Protein AF-A0A9D8FGC2-F1 (afdb_monomer_lite)

pLDDT: mean 88.73, std 6.52, range [46.75, 95.31]

Structure (mmCIF, N/CA/C/O backbone):
data_AF-A0A9D8FGC2-F1
#
_entry.id   AF-A0A9D8FGC2-F1
#
loop_
_atom_site.group_PDB
_atom_site.id
_atom_site.type_symbol
_atom_site.label_atom_id
_atom_site.label_alt_id
_atom_site.label_comp_id
_atom_site.label_asym_id
_atom_site.label_entity_id
_atom_site.label_seq_id
_atom_site.pdbx_PDB_ins_code
_atom_site.Cartn_x
_atom_site.Cartn_y
_atom_site.Cartn_z
_atom_site.occupancy
_atom_site.B_iso_or_equiv
_atom_site.auth_seq_id
_atom_site.auth_comp_id
_atom_site.auth_asym_id
_atom_site.auth_atom_id
_atom_site.pdbx_PDB_model_num
ATOM 1 N N . MET A 1 1 ? -8.578 -8.814 4.439 1.00 55.28 1 MET A N 1
ATOM 2 C CA . MET A 1 1 ? -8.848 -8.168 3.141 1.00 55.28 1 MET A CA 1
ATOM 3 C C . MET A 1 1 ? -7.497 -7.744 2.658 1.00 55.28 1 MET A C 1
ATOM 5 O O . MET A 1 1 ? -6.887 -6.953 3.361 1.00 55.28 1 MET A O 1
ATOM 9 N N . ASP A 1 2 ? -7.047 -8.323 1.555 1.00 81.88 2 ASP A N 1
ATOM 10 C CA . ASP A 1 2 ? -5.669 -8.159 1.115 1.00 81.88 2 ASP A CA 1
ATOM 11 C C . ASP A 1 2 ? -5.587 -6.883 0.277 1.00 81.88 2 ASP A C 1
ATOM 13 O O . ASP A 1 2 ? -6.298 -6.724 -0.720 1.00 81.88 2 ASP A O 1
ATOM 17 N N . ASN A 1 3 ? -4.788 -5.931 0.743 1.00 89.44 3 ASN A N 1
ATOM 18 C CA . ASN A 1 3 ? -4.567 -4.660 0.074 1.00 89.44 3 ASN A CA 1
ATOM 19 C C . ASN A 1 3 ? -3.486 -4.843 -0.990 1.00 89.44 3 ASN A C 1
ATOM 21 O O . ASN A 1 3 ? -2.298 -4.719 -0.701 1.00 89.44 3 ASN A O 1
ATOM 25 N N . THR A 1 4 ? -3.898 -5.139 -2.223 1.00 93.12 4 THR A N 1
ATOM 26 C CA . THR A 1 4 ? -2.972 -5.384 -3.337 1.00 93.12 4 THR A CA 1
ATOM 27 C C . THR A 1 4 ? -3.087 -4.324 -4.423 1.00 93.12 4 THR A C 1
ATOM 29 O O . THR A 1 4 ? -4.192 -3.885 -4.738 1.00 93.12 4 THR A O 1
ATOM 32 N N . VAL A 1 5 ? -1.972 -3.958 -5.053 1.00 94.06 5 VAL A N 1
ATOM 33 C CA . VAL A 1 5 ? -1.944 -3.057 -6.217 1.00 94.06 5 VAL A CA 1
ATOM 34 C C . VAL A 1 5 ? -0.901 -3.510 -7.232 1.00 94.06 5 VAL A C 1
ATOM 36 O O . VAL A 1 5 ? 0.177 -3.965 -6.857 1.00 94.06 5 VAL A O 1
ATOM 39 N N . THR A 1 6 ? -1.201 -3.380 -8.521 1.00 95.31 6 THR A N 1
ATOM 40 C CA . THR A 1 6 ? -0.235 -3.633 -9.592 1.00 95.31 6 THR A CA 1
ATOM 41 C C . THR A 1 6 ? 0.506 -2.343 -9.915 1.00 95.31 6 THR A C 1
ATOM 43 O O . THR A 1 6 ? -0.115 -1.345 -10.272 1.00 95.31 6 THR A O 1
ATOM 46 N N . VAL A 1 7 ? 1.830 -2.369 -9.804 1.00 94.38 7 VAL A N 1
ATOM 47 C CA . VAL A 1 7 ? 2.732 -1.271 -10.166 1.00 94.38 7 VAL A CA 1
ATOM 48 C C . VAL A 1 7 ? 3.408 -1.619 -11.485 1.00 94.38 7 VAL A C 1
ATOM 50 O O . VAL A 1 7 ? 3.961 -2.710 -11.626 1.00 94.38 7 VAL A O 1
ATOM 53 N N . SER A 1 8 ? 3.387 -0.705 -12.446 1.00 95.25 8 SER A N 1
ATOM 54 C CA . SER A 1 8 ? 4.027 -0.884 -13.751 1.00 95.25 8 SER A CA 1
ATOM 55 C C . SER A 1 8 ? 4.687 0.395 -14.243 1.00 95.25 8 SER A C 1
ATOM 57 O O . SER A 1 8 ? 4.317 1.483 -13.820 1.00 95.25 8 SER A O 1
ATOM 59 N N . ALA A 1 9 ? 5.634 0.268 -15.165 1.00 94.31 9 ALA A N 1
ATOM 60 C CA . ALA A 1 9 ? 6.206 1.394 -15.899 1.00 94.31 9 ALA A CA 1
ATOM 61 C C . ALA A 1 9 ? 6.246 1.058 -17.390 1.00 94.31 9 ALA A C 1
ATOM 63 O O . ALA A 1 9 ? 6.268 -0.118 -17.756 1.00 94.31 9 ALA A O 1
ATOM 64 N N . GLU A 1 10 ? 6.283 2.070 -18.249 1.00 93.62 10 GLU A N 1
ATOM 65 C CA . GLU A 1 10 ? 6.441 1.901 -19.692 1.00 93.62 10 GLU A CA 1
ATOM 66 C C . GLU A 1 10 ? 7.584 2.783 -20.186 1.00 93.62 10 GLU A C 1
ATOM 68 O O . GLU A 1 10 ? 7.554 3.990 -19.987 1.00 93.62 10 GLU A O 1
ATOM 73 N N . PHE A 1 11 ? 8.582 2.191 -20.846 1.00 92.69 11 PHE A N 1
ATOM 74 C CA . PHE A 1 11 ? 9.714 2.947 -21.386 1.00 92.69 11 PHE A CA 1
ATOM 75 C C . PHE A 1 11 ? 10.397 2.239 -22.552 1.00 92.69 11 PHE A C 1
ATOM 77 O O . PHE A 1 11 ? 10.137 1.069 -22.842 1.00 92.69 11 PHE A O 1
ATOM 84 N N . PHE A 1 12 ? 11.290 2.949 -23.242 1.00 90.81 12 PHE A N 1
ATOM 85 C CA . PHE A 1 12 ? 12.062 2.404 -24.357 1.00 90.81 12 PHE A CA 1
ATOM 86 C C . PHE A 1 12 ? 13.537 2.273 -23.991 1.00 90.81 12 PHE A C 1
ATOM 88 O O . PHE A 1 12 ? 14.201 3.251 -23.657 1.00 90.81 12 PHE A O 1
ATOM 95 N N . PHE A 1 13 ? 14.083 1.070 -24.147 1.00 89.56 13 PHE A N 1
ATOM 96 C CA . PHE A 1 13 ? 15.498 0.784 -23.945 1.00 89.56 13 PHE A CA 1
ATOM 97 C C . PHE A 1 13 ? 16.086 0.165 -25.208 1.00 89.56 13 PHE A C 1
ATOM 99 O O . PHE A 1 13 ? 15.625 -0.872 -25.680 1.00 89.56 13 PHE A O 1
ATOM 106 N N . LYS A 1 14 ? 17.105 0.810 -25.791 1.00 90.19 14 LYS A N 1
ATOM 107 C CA . LYS A 1 14 ? 17.778 0.341 -27.022 1.00 90.19 14 LYS A CA 1
ATOM 108 C C . LYS A 1 14 ? 16.810 0.046 -28.186 1.00 90.19 14 LYS A C 1
ATOM 110 O O . LYS A 1 14 ? 17.017 -0.892 -28.950 1.00 90.19 14 LYS A O 1
ATOM 115 N N . GLY A 1 15 ? 15.750 0.846 -28.321 1.00 89.75 15 GLY A N 1
ATOM 116 C CA . GLY A 1 15 ? 14.734 0.678 -29.367 1.00 89.75 15 GLY A CA 1
ATOM 117 C C . GLY A 1 15 ? 13.697 -0.419 -29.091 1.00 89.75 15 GLY A C 1
ATOM 118 O O . GLY A 1 15 ? 12.858 -0.677 -29.949 1.00 89.75 15 GLY A O 1
ATOM 119 N N . VAL A 1 16 ? 13.722 -1.041 -27.909 1.00 90.81 16 VAL A N 1
ATOM 120 C CA . VAL A 1 16 ? 12.729 -2.023 -27.460 1.00 90.81 16 VAL A CA 1
ATOM 121 C C . VAL A 1 16 ? 11.828 -1.383 -26.408 1.00 90.81 16 VAL A C 1
ATOM 123 O O . VAL A 1 16 ? 12.321 -0.786 -25.453 1.00 90.81 16 VAL A O 1
ATOM 126 N N . LYS A 1 17 ? 10.509 -1.510 -26.581 1.00 92.56 17 LYS A N 1
ATOM 127 C CA . LYS A 1 17 ? 9.521 -1.108 -25.573 1.00 92.56 17 LYS A CA 1
ATOM 128 C C . LYS A 1 17 ? 9.505 -2.132 -24.438 1.00 92.56 17 LYS A C 1
ATOM 130 O O . LYS A 1 17 ? 9.277 -3.315 -24.685 1.00 92.56 17 LYS A O 1
ATOM 135 N N . LEU A 1 18 ? 9.713 -1.669 -23.213 1.00 92.12 18 LEU A N 1
ATOM 136 C CA . LEU A 1 18 ? 9.666 -2.457 -21.989 1.00 92.12 18 LEU A CA 1
ATOM 137 C C . LEU A 1 18 ? 8.475 -2.022 -21.137 1.00 92.12 18 LEU A C 1
ATOM 139 O O . LEU A 1 18 ? 8.136 -0.842 -21.074 1.00 92.12 18 LEU A O 1
ATOM 143 N N . THR A 1 19 ? 7.830 -3.004 -20.507 1.00 93.06 19 THR A N 1
ATOM 144 C CA . THR A 1 19 ? 6.648 -2.806 -19.652 1.00 93.06 19 THR A CA 1
ATOM 145 C C . THR A 1 19 ? 6.762 -3.642 -18.373 1.00 93.06 19 THR A C 1
ATOM 147 O O . THR A 1 19 ? 6.012 -4.604 -18.193 1.00 93.06 19 THR A O 1
ATOM 150 N N . PRO A 1 20 ? 7.754 -3.371 -17.500 1.00 93.75 20 PRO A N 1
ATOM 151 C CA . PRO A 1 20 ? 7.868 -4.103 -16.246 1.00 93.75 20 PRO A CA 1
ATOM 152 C C . PRO A 1 20 ? 6.618 -3.915 -15.389 1.00 93.75 20 PRO A C 1
ATOM 154 O O . PRO A 1 20 ? 6.051 -2.824 -15.315 1.00 93.75 20 PRO A O 1
ATOM 157 N N . SER A 1 21 ? 6.221 -4.983 -14.701 1.00 94.88 21 SER A N 1
ATOM 158 C CA . SER A 1 21 ? 5.080 -4.966 -13.784 1.00 94.88 21 SER A CA 1
ATOM 159 C C . SER A 1 21 ? 5.359 -5.789 -12.528 1.00 94.88 21 SER A C 1
ATOM 161 O O . SER A 1 21 ? 6.189 -6.702 -12.546 1.00 94.88 21 SER A O 1
ATOM 163 N N . LEU A 1 22 ? 4.692 -5.449 -11.429 1.00 94.56 22 LEU A N 1
ATOM 164 C CA . LEU A 1 22 ? 4.755 -6.154 -10.154 1.00 94.56 22 LEU A CA 1
ATOM 165 C C . LEU A 1 22 ? 3.419 -6.013 -9.424 1.00 94.56 22 LEU A C 1
ATOM 167 O O . LEU A 1 22 ? 2.885 -4.914 -9.320 1.00 94.56 22 LEU A O 1
ATOM 171 N N . VAL A 1 23 ? 2.920 -7.106 -8.850 1.00 94.25 23 VAL A N 1
ATOM 172 C CA . VAL A 1 23 ? 1.822 -7.059 -7.877 1.00 94.25 23 VAL A CA 1
ATOM 173 C C . VAL A 1 23 ? 2.416 -6.858 -6.486 1.00 94.25 23 VAL A C 1
ATOM 175 O O . VAL A 1 23 ? 3.198 -7.682 -6.011 1.00 94.25 23 VAL A O 1
ATOM 178 N N . LEU A 1 24 ? 2.056 -5.753 -5.845 1.00 91.12 24 LEU A N 1
ATOM 179 C CA . LEU A 1 24 ? 2.475 -5.389 -4.501 1.00 91.12 24 LEU A CA 1
ATOM 180 C C . LEU A 1 24 ? 1.378 -5.761 -3.500 1.00 91.12 24 LEU A C 1
ATOM 182 O O . LEU A 1 24 ? 0.253 -5.282 -3.614 1.00 91.12 24 LEU A O 1
ATOM 186 N N . ASP A 1 25 ? 1.728 -6.570 -2.502 1.00 90.69 25 ASP A N 1
ATOM 187 C CA . ASP A 1 25 ? 0.912 -6.784 -1.303 1.00 90.69 25 ASP A CA 1
ATOM 188 C C . ASP A 1 25 ? 1.303 -5.749 -0.244 1.00 90.69 25 ASP A C 1
ATOM 190 O O . ASP A 1 25 ? 2.351 -5.854 0.396 1.00 90.69 25 ASP A O 1
ATOM 194 N N . CYS A 1 26 ? 0.476 -4.722 -0.080 1.00 87.56 26 CYS A N 1
ATOM 195 C CA . CYS A 1 26 ? 0.754 -3.613 0.819 1.00 87.56 26 CYS A CA 1
ATOM 196 C C . CYS A 1 26 ? 0.644 -4.001 2.296 1.00 87.56 26 CYS A C 1
ATOM 198 O O . CYS A 1 26 ? 1.370 -3.436 3.116 1.00 87.56 26 CYS A O 1
ATOM 200 N N . ASP A 1 27 ? -0.209 -4.965 2.651 1.00 86.12 27 ASP A N 1
ATOM 201 C CA . ASP A 1 27 ? -0.401 -5.365 4.048 1.00 86.12 27 ASP A CA 1
ATOM 202 C C . ASP A 1 27 ? 0.885 -5.942 4.640 1.00 86.12 27 ASP A C 1
ATOM 204 O O . ASP A 1 27 ? 1.247 -5.638 5.784 1.00 86.12 27 ASP A O 1
ATOM 208 N N . LEU A 1 28 ? 1.621 -6.715 3.839 1.00 85.50 28 LEU A N 1
ATOM 209 C CA . LEU A 1 28 ? 2.882 -7.327 4.247 1.00 85.50 28 LEU A CA 1
ATOM 210 C C . LEU A 1 28 ? 3.948 -6.284 4.615 1.00 85.50 28 LEU A C 1
ATOM 212 O O . LEU A 1 28 ? 4.675 -6.461 5.599 1.00 85.50 28 LEU A O 1
ATOM 216 N N . TYR A 1 29 ? 4.042 -5.192 3.854 1.00 83.94 29 TYR A N 1
ATOM 217 C CA . TYR A 1 29 ? 5.040 -4.144 4.093 1.00 83.94 29 TYR A CA 1
ATOM 218 C C . TYR A 1 29 ? 4.621 -3.178 5.203 1.00 83.94 29 TYR A C 1
ATOM 220 O O . TYR A 1 29 ? 5.434 -2.849 6.073 1.00 83.94 29 TYR A O 1
ATOM 228 N N . LEU A 1 30 ? 3.345 -2.787 5.239 1.00 84.81 30 LEU A N 1
ATOM 229 C CA . LEU A 1 30 ? 2.833 -1.870 6.258 1.00 84.81 30 LEU A CA 1
ATOM 230 C C . LEU A 1 30 ? 2.864 -2.478 7.661 1.00 84.81 30 LEU A C 1
ATOM 232 O O . LEU A 1 30 ? 3.155 -1.772 8.624 1.00 84.81 30 LEU A O 1
ATOM 236 N N . THR A 1 31 ? 2.682 -3.794 7.780 1.00 81.62 31 THR A N 1
ATOM 237 C CA . THR A 1 31 ? 2.811 -4.500 9.064 1.00 81.62 31 THR A CA 1
ATOM 238 C C . THR A 1 31 ? 4.228 -4.415 9.645 1.00 81.62 31 THR A C 1
ATOM 240 O O . THR A 1 31 ? 4.393 -4.441 10.863 1.00 81.62 31 THR A O 1
ATOM 243 N N . ARG A 1 32 ? 5.265 -4.304 8.802 1.00 78.19 32 ARG A N 1
ATOM 244 C CA . ARG A 1 32 ? 6.668 -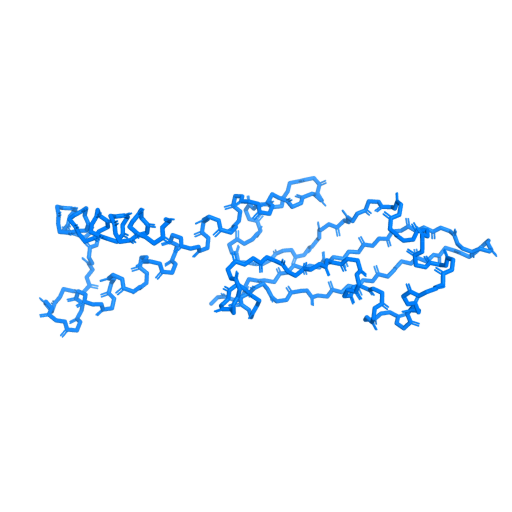4.286 9.250 1.00 78.19 32 ARG A CA 1
ATOM 245 C C . ARG A 1 32 ? 7.184 -2.886 9.548 1.00 78.19 32 ARG A C 1
ATOM 247 O O . ARG A 1 32 ? 7.795 -2.680 10.591 1.00 78.19 32 ARG A O 1
ATOM 254 N N . GLU A 1 33 ? 6.969 -1.948 8.631 1.00 74.31 33 GLU A N 1
ATOM 255 C CA . GLU A 1 33 ? 7.624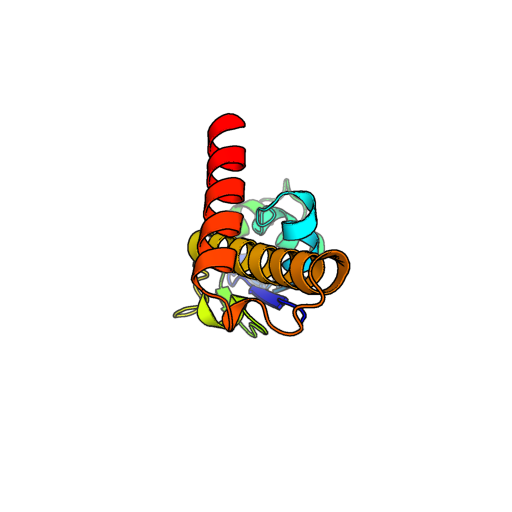 -0.631 8.678 1.00 74.31 33 GLU A CA 1
ATOM 256 C C . GLU A 1 33 ? 6.640 0.547 8.658 1.00 74.31 33 GLU A C 1
ATOM 258 O O . GLU A 1 33 ? 7.073 1.699 8.655 1.00 74.31 33 GLU A O 1
ATOM 263 N N . ALA A 1 34 ? 5.324 0.281 8.668 1.00 77.19 34 ALA A N 1
ATOM 264 C CA . ALA A 1 34 ? 4.260 1.288 8.553 1.00 77.19 34 ALA A CA 1
ATOM 265 C C . ALA A 1 34 ? 4.459 2.259 7.370 1.00 77.19 34 ALA A C 1
ATOM 267 O O . ALA A 1 34 ? 4.012 3.405 7.407 1.00 77.19 34 ALA A O 1
ATOM 268 N N . LYS A 1 35 ? 5.169 1.805 6.333 1.00 83.56 35 LYS A N 1
ATOM 269 C CA . LYS A 1 35 ? 5.503 2.544 5.116 1.00 83.56 35 LYS A CA 1
ATOM 270 C C . LYS A 1 35 ? 5.518 1.594 3.929 1.00 83.56 35 LYS A C 1
ATOM 272 O O . LYS A 1 35 ? 5.780 0.399 4.087 1.00 83.56 35 LYS A O 1
ATOM 277 N N . LEU A 1 36 ? 5.253 2.140 2.748 1.00 85.38 36 LEU A N 1
ATOM 278 C CA . LEU A 1 36 ? 5.435 1.404 1.507 1.00 85.38 36 LEU A CA 1
ATOM 279 C C . LEU A 1 36 ? 6.932 1.244 1.201 1.00 85.38 36 LEU A C 1
ATOM 281 O O . LEU A 1 36 ? 7.734 2.127 1.523 1.00 85.38 36 LEU A O 1
ATOM 285 N N . PRO A 1 37 ? 7.329 0.105 0.614 1.00 87.38 37 PRO A N 1
ATOM 286 C CA . PRO A 1 37 ? 8.712 -0.133 0.241 1.00 87.38 37 PRO A CA 1
ATOM 287 C C . PRO A 1 37 ? 9.105 0.733 -0.966 1.00 87.38 37 PRO A C 1
ATOM 289 O O . PRO A 1 37 ? 8.239 1.159 -1.731 1.00 87.38 37 PRO A O 1
ATOM 292 N N . PRO A 1 38 ? 10.410 0.948 -1.208 1.00 90.00 38 PRO A N 1
ATOM 293 C CA . PRO A 1 38 ? 10.852 1.635 -2.414 1.00 90.00 38 PRO A CA 1
ATOM 294 C C . PRO A 1 38 ? 10.446 0.828 -3.659 1.00 90.00 38 PRO A C 1
ATOM 296 O O . PRO A 1 38 ? 10.917 -0.294 -3.869 1.00 90.00 38 PRO A O 1
ATOM 299 N N . LEU A 1 39 ? 9.567 1.405 -4.485 1.00 91.69 39 LEU A N 1
ATOM 300 C CA . LEU A 1 39 ? 8.904 0.699 -5.586 1.00 91.69 39 LEU A CA 1
ATOM 301 C C . LEU A 1 39 ? 9.833 0.413 -6.772 1.00 91.69 39 LEU A C 1
ATOM 303 O O . LEU A 1 39 ? 9.812 -0.700 -7.292 1.00 91.69 39 LEU A O 1
ATOM 307 N N . TYR A 1 40 ? 10.701 1.355 -7.162 1.00 92.88 40 TYR A N 1
ATOM 308 C CA . TYR A 1 40 ? 11.615 1.156 -8.299 1.00 92.88 40 TYR A CA 1
ATOM 309 C C . TYR A 1 40 ? 12.567 -0.039 -8.111 1.00 92.88 40 TYR A C 1
ATOM 311 O O . TYR A 1 40 ? 12.607 -0.896 -8.996 1.00 92.88 40 TYR A O 1
ATOM 319 N N . PRO A 1 41 ? 13.295 -0.188 -6.979 1.00 92.25 41 PRO A N 1
ATOM 320 C CA . PRO A 1 41 ? 14.127 -1.370 -6.760 1.00 92.25 41 PRO A CA 1
ATOM 321 C C . PRO A 1 41 ? 13.337 -2.683 -6.752 1.00 92.25 41 PRO A C 1
ATOM 323 O O . PRO A 1 41 ? 13.854 -3.709 -7.193 1.00 92.25 41 PRO A O 1
ATOM 326 N N . LEU A 1 42 ? 12.105 -2.674 -6.231 1.00 91.88 42 LEU A N 1
ATOM 327 C CA . LEU A 1 42 ? 11.250 -3.861 -6.216 1.00 91.88 42 LEU A CA 1
ATOM 328 C C . LEU A 1 42 ? 10.801 -4.247 -7.624 1.00 91.88 42 LEU A C 1
ATOM 330 O O . LEU A 1 42 ? 10.919 -5.413 -7.996 1.00 91.88 42 LEU A O 1
ATOM 334 N N . LEU A 1 43 ? 10.346 -3.272 -8.411 1.00 93.69 43 LEU A N 1
ATOM 335 C CA . LEU A 1 43 ? 9.919 -3.470 -9.790 1.00 93.69 43 LEU A CA 1
ATOM 336 C C . LEU A 1 43 ? 11.077 -3.971 -10.664 1.00 93.69 43 LEU A C 1
ATOM 338 O O . LEU A 1 43 ? 10.909 -4.935 -11.411 1.00 93.69 43 LEU A O 1
ATOM 342 N N . ALA A 1 44 ? 12.266 -3.386 -10.502 1.00 92.56 44 ALA A N 1
ATOM 343 C CA . ALA A 1 44 ? 13.483 -3.807 -11.188 1.00 92.56 44 ALA A CA 1
ATOM 344 C C . ALA A 1 44 ? 13.845 -5.265 -10.866 1.00 92.56 44 ALA A C 1
ATOM 346 O O . ALA A 1 44 ? 13.994 -6.086 -11.771 1.00 92.56 44 ALA A O 1
ATOM 347 N N . ARG A 1 45 ? 13.900 -5.625 -9.575 1.00 92.25 45 ARG A N 1
ATOM 348 C CA . ARG A 1 45 ? 14.200 -7.000 -9.137 1.00 92.25 45 ARG A CA 1
ATOM 349 C C . ARG A 1 45 ? 13.170 -8.009 -9.636 1.00 92.25 45 ARG A C 1
ATOM 351 O O . ARG A 1 45 ? 13.553 -9.096 -10.056 1.00 92.25 45 ARG A O 1
ATOM 358 N N . ALA A 1 46 ? 11.887 -7.654 -9.612 1.00 92.06 46 ALA A N 1
ATOM 359 C CA . ALA A 1 46 ? 10.813 -8.515 -10.098 1.00 92.06 46 ALA A CA 1
ATOM 360 C C . ALA A 1 46 ? 10.903 -8.786 -11.610 1.00 92.06 46 ALA A C 1
ATOM 362 O O . ALA A 1 46 ? 10.463 -9.836 -12.071 1.00 92.06 46 ALA A O 1
ATOM 363 N N . ASN A 1 47 ? 11.508 -7.868 -12.369 1.00 91.62 47 ASN A N 1
ATOM 364 C CA . ASN A 1 47 ? 11.650 -7.953 -13.822 1.00 91.62 47 ASN A CA 1
ATOM 365 C C . ASN A 1 47 ? 13.093 -8.268 -14.267 1.00 91.62 47 ASN A C 1
ATOM 367 O O . ASN A 1 47 ? 13.434 -8.059 -15.427 1.00 91.62 47 ASN A O 1
ATOM 371 N N . ASN A 1 48 ? 13.930 -8.814 -13.372 1.00 89.75 48 ASN A N 1
ATOM 372 C CA . ASN A 1 48 ? 15.328 -9.196 -13.631 1.00 89.75 48 ASN A CA 1
ATOM 373 C C 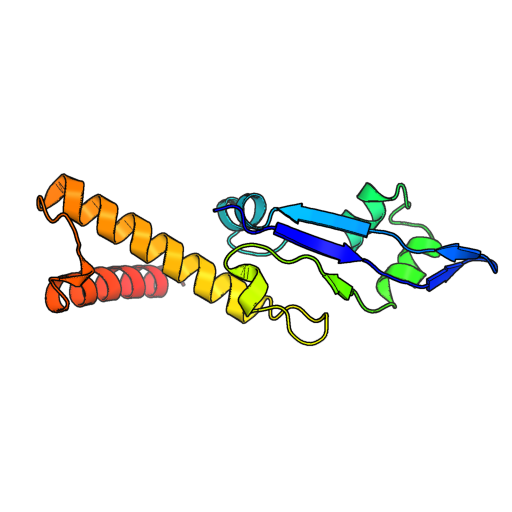. ASN A 1 48 ? 16.230 -8.052 -14.139 1.00 89.75 48 ASN A C 1
ATOM 375 O O . ASN A 1 48 ? 17.212 -8.300 -14.838 1.00 89.75 48 ASN A O 1
ATOM 379 N N . MET A 1 49 ? 15.919 -6.809 -13.772 1.00 89.50 49 MET A N 1
ATOM 380 C CA . MET A 1 49 ? 16.748 -5.645 -14.077 1.00 89.50 49 MET A CA 1
ATOM 381 C C . MET A 1 49 ? 17.827 -5.474 -13.005 1.00 89.50 49 MET A C 1
ATOM 383 O O . MET A 1 49 ? 17.554 -5.534 -11.801 1.00 89.50 49 MET A O 1
ATOM 387 N N . ASP A 1 50 ? 19.061 -5.235 -13.443 1.00 90.00 50 ASP A N 1
ATOM 388 C CA . ASP A 1 50 ? 20.172 -4.922 -12.546 1.00 90.00 50 ASP A CA 1
ATOM 389 C C . ASP A 1 50 ? 20.041 -3.479 -12.029 1.00 90.00 50 ASP A C 1
ATOM 391 O O . ASP A 1 50 ? 19.872 -2.542 -12.810 1.00 90.00 50 ASP A O 1
ATOM 395 N N . LEU A 1 51 ? 20.156 -3.299 -10.710 1.00 90.00 51 LEU A N 1
ATOM 396 C CA . LEU A 1 51 ? 20.056 -2.007 -10.019 1.00 90.00 51 LEU A CA 1
ATOM 397 C C . LEU A 1 51 ? 21.215 -1.044 -10.329 1.00 90.00 51 LEU A C 1
ATOM 399 O O . LEU A 1 51 ? 21.172 0.108 -9.904 1.00 90.00 51 LEU A O 1
ATOM 403 N N . TYR A 1 52 ? 22.245 -1.502 -11.039 1.00 88.44 52 TYR A N 1
ATOM 404 C CA . TYR A 1 52 ? 23.365 -0.681 -11.510 1.00 88.44 52 TYR A CA 1
ATOM 405 C C . TYR A 1 52 ? 23.393 -0.536 -13.038 1.00 88.44 52 TYR A C 1
ATOM 407 O O . TYR A 1 52 ? 24.404 -0.129 -13.610 1.00 88.44 52 TYR A O 1
ATOM 415 N N . SER A 1 53 ? 22.305 -0.903 -13.719 1.00 88.69 53 SER A N 1
ATOM 416 C CA . SER A 1 53 ? 22.203 -0.805 -15.174 1.00 88.69 53 SER A CA 1
ATOM 417 C C . SER A 1 53 ? 21.619 0.528 -15.638 1.00 88.69 53 SER A C 1
ATOM 419 O O . SER A 1 53 ? 20.776 1.128 -14.977 1.00 88.69 53 SER A O 1
ATOM 421 N N . TYR A 1 54 ? 21.993 0.937 -16.853 1.00 89.75 54 TYR A N 1
ATOM 422 C CA . TYR A 1 54 ? 21.369 2.074 -17.539 1.00 89.75 54 TYR A CA 1
ATOM 423 C C . TYR A 1 54 ? 19.857 1.871 -17.764 1.00 89.75 54 TYR A C 1
ATOM 425 O O . TYR A 1 54 ? 19.092 2.824 -17.823 1.00 89.75 54 TYR A O 1
ATOM 433 N N . GLU A 1 55 ? 19.412 0.617 -17.871 1.00 91.12 55 GLU A N 1
ATOM 434 C CA . GLU A 1 55 ? 17.990 0.267 -17.957 1.00 91.12 55 GLU A CA 1
ATOM 435 C C . GLU A 1 55 ? 17.237 0.659 -16.682 1.00 9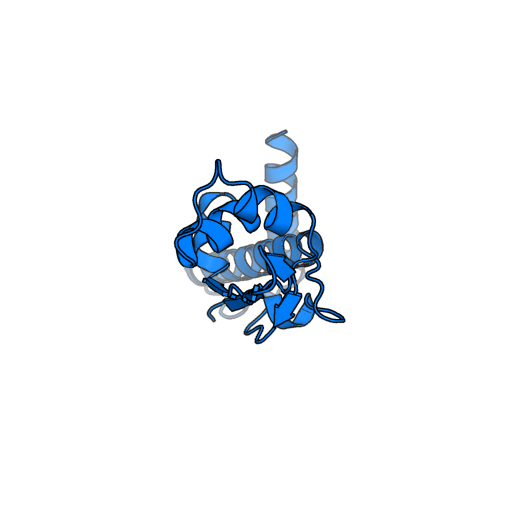1.12 55 GLU A C 1
ATOM 437 O O . GLU A 1 55 ? 16.155 1.236 -16.754 1.00 91.12 55 GLU A O 1
ATOM 442 N N . TYR A 1 56 ? 17.840 0.413 -15.518 1.00 92.75 56 TYR A N 1
ATOM 443 C CA . TYR A 1 56 ? 17.284 0.825 -14.236 1.00 92.75 56 TYR A CA 1
ATOM 444 C C . TYR A 1 56 ? 17.298 2.346 -14.048 1.00 92.75 56 TYR A C 1
ATOM 446 O O . TYR A 1 56 ? 16.340 2.894 -13.511 1.00 92.75 56 TYR A O 1
ATOM 454 N N . GLU A 1 57 ? 18.333 3.041 -14.527 1.00 91.88 57 GLU A N 1
ATOM 455 C CA . GLU A 1 57 ? 18.355 4.511 -14.524 1.00 91.88 57 GLU A CA 1
ATOM 456 C C . GLU A 1 57 ? 17.209 5.100 -15.357 1.00 91.88 57 GLU A C 1
ATOM 458 O O . GLU A 1 57 ? 16.560 6.048 -14.919 1.00 91.88 57 GLU A O 1
ATOM 463 N N . ILE A 1 58 ? 16.918 4.514 -16.525 1.00 92.31 58 ILE A N 1
ATOM 464 C CA . ILE A 1 58 ? 15.765 4.921 -17.335 1.00 92.31 58 ILE A CA 1
ATOM 465 C C . ILE A 1 58 ? 14.468 4.628 -16.585 1.00 92.31 58 ILE A C 1
ATOM 467 O O . ILE A 1 58 ? 13.642 5.522 -16.463 1.00 92.31 58 ILE A O 1
ATOM 471 N N . LEU A 1 59 ? 14.310 3.434 -16.005 1.00 92.75 59 LEU A N 1
ATOM 472 C CA . LEU A 1 59 ? 13.131 3.106 -15.200 1.00 92.75 59 LEU A CA 1
ATOM 473 C C . LEU A 1 59 ? 12.895 4.119 -14.061 1.00 92.75 59 LEU A C 1
ATOM 475 O O . LEU A 1 59 ? 11.753 4.476 -13.800 1.00 92.75 59 LEU A O 1
ATOM 479 N N . GLN A 1 60 ? 13.948 4.586 -13.384 1.00 92.69 60 GLN A N 1
ATOM 480 C CA . GLN A 1 60 ? 13.838 5.586 -12.312 1.00 92.69 60 GLN A CA 1
ATOM 481 C C . GLN A 1 60 ? 13.397 6.973 -12.793 1.00 92.69 60 GLN A C 1
ATOM 483 O O . GLN A 1 60 ? 12.897 7.760 -11.989 1.00 92.69 60 GLN A O 1
ATOM 488 N N . ALA A 1 61 ? 13.626 7.294 -14.067 1.00 92.06 61 ALA A N 1
ATOM 489 C CA . ALA A 1 61 ? 13.210 8.556 -14.667 1.00 92.06 61 ALA A CA 1
ATOM 490 C C . ALA A 1 61 ? 11.740 8.543 -15.118 1.00 92.06 61 ALA A C 1
ATOM 492 O O . ALA A 1 61 ? 11.189 9.598 -15.432 1.00 92.06 61 ALA A O 1
ATOM 493 N N . GLU A 1 62 ? 11.118 7.367 -15.151 1.00 93.12 62 GLU A N 1
ATOM 494 C CA . GLU A 1 62 ? 9.780 7.149 -15.688 1.00 93.12 62 GLU A CA 1
ATOM 495 C C . GLU A 1 62 ? 8.733 7.137 -14.581 1.00 93.12 62 GLU A C 1
ATOM 497 O O . GLU A 1 62 ? 9.002 6.793 -13.429 1.00 93.12 62 GLU A O 1
ATOM 502 N N . GLN A 1 63 ? 7.505 7.510 -14.934 1.00 91.38 63 GLN A N 1
ATOM 503 C CA . GLN A 1 63 ? 6.403 7.502 -13.984 1.00 91.38 63 GLN A CA 1
ATOM 504 C C . GLN A 1 63 ? 5.911 6.069 -13.738 1.00 91.38 63 GLN A C 1
ATOM 506 O O . GLN A 1 63 ? 5.738 5.275 -14.663 1.00 91.38 63 GLN A O 1
ATOM 511 N N . LEU A 1 64 ? 5.656 5.745 -12.470 1.00 93.81 64 LEU A N 1
ATOM 512 C CA . LEU A 1 64 ? 4.984 4.504 -12.102 1.00 93.81 64 LEU A CA 1
ATOM 513 C C . LEU A 1 64 ? 3.472 4.654 -12.265 1.00 93.81 64 LEU A C 1
ATOM 515 O O . LEU A 1 64 ? 2.877 5.625 -11.801 1.00 93.81 64 LEU A O 1
ATOM 519 N N . HIS A 1 65 ? 2.869 3.642 -12.871 1.00 94.50 65 HIS A N 1
ATOM 520 C CA . HIS A 1 65 ? 1.437 3.498 -13.066 1.00 94.50 65 HIS A CA 1
ATOM 521 C C . HIS A 1 65 ? 0.893 2.454 -12.097 1.00 94.50 65 HIS A C 1
ATOM 523 O O . HIS A 1 65 ? 1.418 1.340 -12.003 1.00 94.50 65 HIS A O 1
ATOM 529 N N . PHE A 1 66 ? -0.180 2.808 -11.397 1.00 94.06 66 PHE A N 1
ATOM 530 C CA . PHE A 1 66 ? -0.859 1.944 -10.441 1.00 94.06 66 PHE A CA 1
ATOM 531 C C . PHE A 1 66 ? -2.193 1.475 -11.015 1.00 94.06 66 PHE A C 1
ATOM 533 O O . PHE A 1 66 ? -3.062 2.273 -11.359 1.00 94.06 66 PHE A O 1
ATOM 540 N N . SER A 1 67 ? -2.378 0.162 -11.097 1.00 93.38 67 SER A N 1
ATOM 541 C CA . SER A 1 67 ? -3.579 -0.460 -11.652 1.00 93.38 67 SER A CA 1
ATOM 542 C C . SER A 1 67 ? -4.028 -1.655 -10.813 1.00 93.38 67 SER A C 1
ATOM 544 O O . SER A 1 67 ? -3.342 -2.078 -9.884 1.00 93.38 67 SER A O 1
ATOM 546 N N . GLN A 1 68 ? -5.216 -2.190 -11.116 1.00 92.44 68 GLN A N 1
ATOM 547 C CA . GLN A 1 68 ? -5.758 -3.405 -10.483 1.00 92.44 68 GLN A CA 1
ATOM 548 C C . GLN A 1 68 ? -5.744 -3.374 -8.941 1.00 92.44 68 GLN A C 1
ATOM 550 O O . GLN A 1 68 ? -5.562 -4.402 -8.292 1.00 92.44 68 GLN A O 1
ATOM 555 N N . ALA A 1 69 ? -5.939 -2.192 -8.355 1.00 92.69 69 ALA A N 1
ATOM 556 C CA . ALA A 1 69 ? -5.962 -2.012 -6.913 1.00 92.69 69 ALA A CA 1
ATOM 557 C C . ALA A 1 69 ? -7.164 -2.738 -6.281 1.00 92.69 69 ALA A C 1
ATOM 559 O O . ALA A 1 69 ? -8.288 -2.650 -6.782 1.00 92.69 69 ALA A O 1
ATOM 560 N N . GLN A 1 70 ? -6.938 -3.437 -5.167 1.00 92.50 70 GLN A N 1
ATOM 561 C CA . GLN A 1 70 ? -7.953 -4.197 -4.432 1.00 92.50 70 GLN A CA 1
ATOM 562 C C . GLN A 1 70 ? -7.907 -3.863 -2.942 1.00 92.50 70 GLN A C 1
ATOM 564 O O . GLN A 1 70 ? -6.841 -3.650 -2.375 1.00 92.50 70 GLN A O 1
ATOM 569 N N . GLY A 1 71 ? -9.071 -3.830 -2.294 1.00 90.00 71 GLY A N 1
ATOM 570 C CA . GLY A 1 71 ? -9.174 -3.498 -0.872 1.00 90.00 71 GLY A CA 1
ATOM 571 C C . GLY A 1 71 ? -9.198 -1.991 -0.610 1.00 90.00 71 GLY A C 1
ATOM 572 O O . GLY A 1 71 ? -9.781 -1.219 -1.374 1.00 90.00 71 GLY A O 1
ATOM 573 N N . LEU A 1 72 ? -8.603 -1.569 0.505 1.00 90.19 72 LEU A N 1
ATOM 574 C CA . LEU A 1 72 ? -8.558 -0.176 0.944 1.00 90.19 72 LEU A CA 1
ATOM 575 C C . LEU A 1 72 ? -7.757 0.699 -0.028 1.00 90.19 72 LEU A C 1
ATOM 577 O O . LEU A 1 72 ? -8.196 1.806 -0.334 1.00 90.19 72 LEU A O 1
ATOM 581 N N . ILE A 1 73 ? -6.636 0.190 -0.552 1.00 92.00 73 ILE A N 1
ATOM 582 C CA . ILE A 1 73 ? -5.741 0.937 -1.453 1.00 92.00 73 ILE A CA 1
ATOM 583 C C . ILE A 1 73 ? -6.432 1.393 -2.742 1.00 92.00 73 ILE A C 1
ATOM 585 O O . ILE A 1 73 ? -6.099 2.444 -3.276 1.00 92.00 73 ILE A O 1
ATOM 589 N N . ALA A 1 74 ? -7.466 0.678 -3.198 1.00 92.38 74 ALA A N 1
ATOM 590 C CA . ALA A 1 74 ? -8.240 1.057 -4.380 1.00 92.38 74 ALA A CA 1
ATOM 591 C C . ALA A 1 74 ? -8.906 2.436 -4.261 1.00 92.38 74 ALA A C 1
ATOM 593 O O . ALA A 1 74 ? -9.160 3.083 -5.272 1.00 92.38 74 ALA A O 1
ATOM 594 N N . LYS A 1 75 ? -9.171 2.905 -3.035 1.00 92.69 75 LYS A N 1
ATOM 595 C CA . LYS A 1 75 ? -9.733 4.240 -2.785 1.00 92.69 75 LYS A CA 1
ATOM 596 C C . LYS A 1 75 ? -8.701 5.362 -2.884 1.00 92.69 75 LYS A C 1
ATOM 598 O O . LYS A 1 75 ? -9.107 6.514 -2.937 1.00 92.69 75 LYS A O 1
ATOM 603 N N . PHE A 1 76 ? -7.417 5.016 -2.880 1.00 93.31 76 PHE A N 1
ATOM 604 C CA . PHE A 1 76 ? -6.284 5.942 -2.891 1.00 93.31 76 PHE A CA 1
ATOM 605 C C . PHE A 1 76 ? -5.533 5.928 -4.224 1.00 93.31 76 PHE A C 1
ATOM 607 O O . PHE A 1 76 ? -4.531 6.619 -4.367 1.00 93.31 76 PHE A O 1
ATOM 614 N N . VAL A 1 77 ? -6.003 5.149 -5.202 1.00 93.06 77 VAL A N 1
ATOM 615 C CA . VAL A 1 77 ? -5.492 5.189 -6.572 1.00 93.06 77 VAL A CA 1
ATOM 616 C C . VAL A 1 77 ? -6.418 6.063 -7.410 1.00 93.06 77 VAL A C 1
ATOM 618 O O . VAL A 1 77 ? -7.594 5.746 -7.601 1.00 93.06 77 VAL A O 1
ATOM 621 N N . HIS A 1 78 ? -5.877 7.162 -7.925 1.00 91.81 78 HIS A N 1
ATOM 622 C CA . HIS A 1 78 ? -6.584 8.125 -8.761 1.00 91.81 78 HIS A CA 1
ATOM 623 C C . HIS A 1 78 ? -5.769 8.391 -10.020 1.00 91.81 78 HIS A C 1
ATOM 625 O O . HIS A 1 78 ? -4.601 8.743 -9.923 1.00 91.81 78 HIS A O 1
ATOM 631 N N . GLU A 1 79 ? -6.381 8.211 -11.194 1.00 88.00 79 GLU A N 1
ATOM 632 C CA . GLU A 1 79 ? -5.714 8.447 -12.488 1.00 88.00 79 GLU A CA 1
ATOM 633 C C . GLU A 1 79 ? -4.358 7.722 -12.606 1.00 88.00 79 GLU A C 1
ATOM 635 O O . GLU A 1 79 ? -3.373 8.288 -13.061 1.00 88.00 79 GLU A O 1
ATOM 640 N N . GLU A 1 80 ? -4.308 6.461 -12.157 1.00 89.50 80 GLU A N 1
ATOM 641 C CA . GLU A 1 80 ? -3.093 5.628 -12.118 1.00 89.50 80 GLU A CA 1
ATOM 642 C C . GLU A 1 80 ? -1.976 6.139 -11.195 1.00 89.50 80 GLU A C 1
ATOM 644 O O . GLU A 1 80 ? -0.870 5.608 -11.230 1.00 89.50 80 GLU A O 1
ATOM 649 N N . VAL A 1 81 ? -2.261 7.112 -10.329 1.00 90.50 81 VAL A N 1
ATOM 650 C CA . VAL A 1 81 ? -1.355 7.625 -9.297 1.00 90.50 81 VAL A CA 1
ATOM 651 C C . VAL A 1 81 ? -1.841 7.176 -7.923 1.00 90.50 81 VAL A C 1
ATOM 653 O O . VAL A 1 81 ? -3.031 7.246 -7.617 1.00 90.50 81 VAL A O 1
ATOM 656 N N . LEU A 1 82 ? -0.920 6.710 -7.081 1.00 90.81 82 LEU A N 1
ATOM 657 C CA . LEU A 1 82 ? -1.208 6.313 -5.706 1.00 90.81 82 LEU A CA 1
ATOM 658 C C . LEU A 1 82 ? -0.970 7.480 -4.739 1.00 90.81 82 LEU A C 1
ATOM 660 O O . LEU A 1 82 ? 0.142 7.998 -4.644 1.00 90.81 82 LEU A O 1
ATOM 664 N N . ASP A 1 83 ? -1.992 7.838 -3.962 1.00 92.56 83 ASP A N 1
ATOM 665 C CA . ASP A 1 83 ? -1.834 8.638 -2.745 1.00 92.56 83 ASP A CA 1
ATOM 666 C C . ASP A 1 83 ? -1.294 7.747 -1.617 1.00 92.56 83 ASP A C 1
ATOM 668 O O . ASP A 1 83 ? -2.035 7.183 -0.805 1.00 92.56 83 ASP A O 1
ATOM 672 N N . GLU A 1 84 ? 0.030 7.580 -1.603 1.00 88.75 84 GLU A N 1
ATOM 673 C CA . GLU A 1 84 ? 0.725 6.734 -0.630 1.00 88.75 84 GLU A CA 1
ATOM 674 C C . GLU A 1 84 ? 0.456 7.178 0.810 1.00 88.75 84 GLU A C 1
ATOM 676 O O . GLU A 1 84 ? 0.226 6.344 1.688 1.00 88.75 84 GLU A O 1
ATOM 681 N N . GLN A 1 85 ? 0.475 8.489 1.061 1.00 88.19 85 GLN A N 1
ATOM 682 C CA . GLN A 1 85 ? 0.311 9.024 2.405 1.00 88.19 85 GLN A CA 1
ATOM 683 C C . GLN A 1 85 ? -1.118 8.799 2.905 1.00 88.19 85 GLN A C 1
ATOM 685 O O . GLN A 1 85 ? -1.295 8.263 4.002 1.00 88.19 85 GLN A O 1
ATOM 690 N N . GLY A 1 86 ? -2.124 9.144 2.095 1.00 89.81 86 GLY A N 1
ATOM 691 C CA . GLY A 1 86 ? -3.525 8.921 2.442 1.00 89.81 86 GLY A CA 1
ATOM 692 C C . GLY A 1 86 ? -3.825 7.444 2.695 1.00 89.81 86 GLY A C 1
ATOM 693 O O . GLY A 1 86 ? -4.502 7.103 3.670 1.00 89.81 86 GLY A O 1
ATOM 694 N N . PHE A 1 87 ? -3.258 6.551 1.878 1.00 91.25 87 PHE A N 1
ATOM 695 C CA . PHE A 1 87 ? -3.419 5.113 2.062 1.00 91.25 87 PHE A CA 1
ATOM 696 C C . PHE A 1 87 ? -2.801 4.614 3.373 1.00 91.25 87 PHE A C 1
ATOM 698 O O . PHE A 1 87 ? -3.470 3.905 4.126 1.00 91.25 87 PHE A O 1
ATOM 705 N N . VAL A 1 88 ? -1.552 4.988 3.669 1.00 89.75 88 VAL A N 1
ATOM 706 C CA . VAL A 1 88 ? -0.868 4.588 4.911 1.00 89.75 88 VAL A CA 1
ATOM 707 C C . VAL A 1 88 ? -1.654 5.062 6.132 1.00 89.75 88 VAL A C 1
ATOM 709 O O . VAL A 1 88 ? -1.883 4.284 7.059 1.00 89.75 88 VAL A O 1
ATOM 712 N N . GLU A 1 89 ? -2.107 6.316 6.132 1.00 88.06 89 GLU A N 1
ATOM 713 C CA . GLU A 1 89 ? -2.905 6.875 7.225 1.00 88.06 89 GLU A CA 1
ATOM 714 C C . GLU A 1 89 ? -4.216 6.102 7.413 1.00 88.06 89 GLU A C 1
ATOM 716 O O . GLU A 1 89 ? -4.540 5.684 8.529 1.00 88.06 89 GLU A O 1
ATOM 721 N N . ALA A 1 90 ? -4.946 5.837 6.329 1.00 89.75 90 ALA A N 1
ATOM 722 C CA . ALA A 1 90 ? -6.191 5.083 6.387 1.00 89.75 90 ALA A CA 1
ATOM 723 C C . ALA A 1 90 ? -5.989 3.629 6.833 1.00 89.75 90 ALA A C 1
ATOM 725 O O . ALA A 1 90 ? -6.808 3.099 7.586 1.00 89.75 90 ALA A O 1
ATOM 726 N N . TRP A 1 91 ? -4.894 2.991 6.415 1.00 90.19 91 TRP A N 1
ATOM 727 C CA . TRP A 1 91 ? -4.548 1.635 6.832 1.00 90.19 91 TRP A CA 1
ATOM 728 C C . TRP A 1 91 ? -4.253 1.568 8.332 1.00 90.19 91 TRP A C 1
ATOM 730 O O . TRP A 1 91 ? -4.781 0.699 9.028 1.00 90.19 91 TRP A O 1
ATOM 740 N N . ILE A 1 92 ? -3.476 2.523 8.856 1.00 87.06 92 ILE A N 1
ATOM 741 C CA . ILE A 1 92 ? -3.201 2.628 10.295 1.00 87.06 92 ILE A CA 1
ATOM 742 C C . ILE A 1 92 ? -4.511 2.805 11.065 1.00 87.06 92 ILE A C 1
ATOM 744 O O . ILE A 1 92 ? -4.731 2.110 12.055 1.00 87.06 92 ILE A O 1
ATOM 748 N N . LEU A 1 93 ? -5.399 3.694 10.610 1.00 86.81 93 LEU A N 1
ATOM 749 C CA . LEU A 1 93 ? -6.696 3.915 11.254 1.00 86.81 93 LEU A CA 1
ATOM 750 C C . LEU A 1 93 ? -7.556 2.650 11.262 1.00 86.81 93 LEU A C 1
ATOM 752 O O . LEU A 1 93 ? -8.112 2.306 12.301 1.00 86.81 93 LEU A O 1
ATOM 756 N N . GLN A 1 94 ? -7.619 1.921 10.146 1.00 88.44 94 GLN A N 1
ATOM 757 C CA . GLN A 1 94 ? -8.342 0.653 10.089 1.00 88.44 94 GLN A CA 1
ATOM 758 C C . GLN A 1 94 ? -7.761 -0.372 11.074 1.00 88.44 94 GLN A C 1
ATOM 760 O O . GLN A 1 94 ? -8.513 -1.055 11.766 1.00 88.44 94 GLN A O 1
ATOM 765 N N . LYS A 1 95 ? -6.431 -0.471 11.182 1.00 87.56 95 LYS A N 1
ATOM 766 C CA . LYS A 1 95 ? -5.785 -1.390 12.130 1.00 87.56 95 LYS A CA 1
ATOM 767 C C . LYS A 1 95 ? -6.043 -1.011 13.580 1.00 87.56 95 LYS A C 1
ATOM 769 O O . LYS A 1 95 ? -6.266 -1.897 14.405 1.00 87.56 95 LYS A O 1
ATOM 774 N N . VAL A 1 96 ? -6.051 0.285 13.884 1.00 87.69 96 VAL A N 1
ATOM 775 C CA . VAL A 1 96 ? -6.436 0.798 15.201 1.00 87.69 96 VAL A CA 1
ATOM 776 C C . VAL A 1 96 ? -7.883 0.422 15.508 1.00 87.69 96 VAL A C 1
ATOM 778 O O . VAL A 1 96 ? -8.128 -0.118 16.580 1.00 87.69 96 VAL A O 1
ATOM 781 N N . ASP A 1 97 ? -8.815 0.620 14.575 1.00 88.12 97 ASP A N 1
ATOM 782 C CA . ASP A 1 97 ? -10.216 0.208 14.731 1.00 88.12 97 ASP A CA 1
ATOM 783 C C . ASP A 1 97 ? -10.342 -1.291 15.036 1.00 88.12 97 ASP A C 1
ATOM 785 O O . ASP A 1 97 ? -11.049 -1.670 15.970 1.00 88.12 97 ASP A O 1
ATOM 789 N N . GLU A 1 98 ? -9.634 -2.138 14.282 1.00 88.81 98 GLU A N 1
ATOM 790 C CA . GLU A 1 98 ? -9.607 -3.592 14.482 1.00 88.81 98 GLU A CA 1
ATOM 791 C C . GLU A 1 98 ? -9.090 -3.955 15.888 1.00 88.81 98 GLU A C 1
ATOM 793 O O . GLU A 1 98 ? -9.722 -4.740 16.594 1.00 88.81 98 GLU A O 1
ATOM 798 N N . HIS A 1 99 ? -7.996 -3.331 16.338 1.00 88.31 99 HIS A N 1
ATOM 799 C CA . HIS A 1 99 ? -7.422 -3.583 17.667 1.00 88.31 99 HIS A CA 1
ATOM 800 C C . HIS A 1 99 ? -8.310 -3.059 18.799 1.00 88.31 99 HIS A C 1
ATOM 802 O O . HIS A 1 99 ? -8.471 -3.718 19.823 1.00 88.31 99 HIS A O 1
ATOM 808 N N . LEU A 1 100 ? -8.896 -1.871 18.639 1.00 89.00 100 LEU A N 1
ATOM 809 C CA . LEU A 1 100 ? -9.815 -1.299 19.621 1.00 89.00 100 LEU A CA 1
ATOM 810 C C . LEU A 1 100 ? -11.056 -2.178 19.778 1.00 89.00 100 LEU A C 1
ATOM 812 O O . LEU A 1 100 ? -11.484 -2.434 20.904 1.00 89.00 100 LEU A O 1
ATOM 816 N N . GLN A 1 101 ? -11.598 -2.672 18.664 1.00 90.38 101 GLN A N 1
ATOM 817 C CA . GLN A 1 101 ? -12.705 -3.619 18.659 1.00 90.38 101 GLN A CA 1
ATOM 818 C C . GLN A 1 101 ? -12.332 -4.921 19.378 1.00 90.38 101 GLN A C 1
ATOM 820 O O . GLN A 1 101 ? -13.089 -5.376 20.231 1.00 90.38 101 GLN A O 1
ATOM 825 N N . GLU A 1 102 ? -11.159 -5.489 19.093 1.00 90.44 102 GLU A N 1
ATOM 826 C CA . GLU A 1 102 ? -10.674 -6.700 19.762 1.00 90.44 102 GLU A CA 1
ATOM 827 C C . GLU A 1 102 ? -10.522 -6.499 21.280 1.00 90.44 102 GLU A C 1
ATOM 829 O O . GLU A 1 102 ? -11.001 -7.319 22.065 1.00 90.44 102 GLU A O 1
ATOM 834 N N . ILE A 1 103 ? -9.932 -5.381 21.718 1.00 89.06 103 ILE A N 1
ATOM 835 C CA . ILE A 1 103 ? -9.807 -5.040 23.145 1.00 89.06 103 ILE A CA 1
ATOM 836 C C . ILE A 1 103 ? -11.191 -4.914 23.792 1.00 89.06 103 ILE A C 1
ATOM 838 O O . ILE A 1 103 ? -11.410 -5.442 24.885 1.00 89.06 103 ILE A O 1
ATOM 842 N N . ALA A 1 104 ? -12.131 -4.237 23.131 1.00 89.69 104 ALA A N 1
ATOM 843 C CA . ALA A 1 104 ? -13.487 -4.055 23.637 1.00 89.69 104 ALA A CA 1
ATOM 844 C C . ALA A 1 104 ? -14.227 -5.391 23.779 1.00 89.69 104 ALA A C 1
ATOM 846 O O . ALA A 1 104 ? -14.881 -5.634 24.794 1.00 89.69 104 ALA A O 1
ATOM 847 N N . THR A 1 105 ? -14.079 -6.290 22.808 1.00 90.94 105 THR A N 1
ATOM 848 C CA . THR A 1 105 ? -14.686 -7.621 22.859 1.00 90.94 105 THR A CA 1
ATOM 849 C C . THR A 1 105 ? -14.046 -8.484 23.948 1.00 90.94 105 THR A C 1
ATOM 851 O O . THR A 1 105 ? -14.763 -9.062 24.763 1.00 90.94 105 THR A O 1
ATOM 854 N N . ASN A 1 106 ? -12.714 -8.506 24.037 1.00 91.06 106 ASN A N 1
ATOM 855 C CA . ASN A 1 106 ? -11.988 -9.372 24.970 1.00 91.06 106 ASN A CA 1
ATOM 856 C C . ASN A 1 106 ? -12.086 -8.918 26.433 1.00 91.06 106 ASN A C 1
ATOM 858 O O . ASN A 1 106 ? -12.177 -9.754 27.331 1.00 91.06 106 ASN A O 1
ATOM 862 N N . HIS A 1 107 ? -12.058 -7.608 26.694 1.00 90.69 107 HIS A N 1
ATOM 863 C CA . HIS A 1 107 ? -11.990 -7.074 28.059 1.00 90.69 107 HIS A CA 1
ATOM 864 C C . HIS A 1 107 ? -13.299 -6.479 28.565 1.00 90.69 107 HIS A C 1
ATOM 866 O O . HIS A 1 107 ? -13.525 -6.462 29.773 1.00 90.69 107 HIS A O 1
ATOM 872 N N . LEU A 1 108 ? -14.147 -5.974 27.668 1.00 87.38 108 LEU A N 1
ATOM 873 C CA . LEU A 1 108 ? -15.371 -5.260 28.036 1.00 87.38 108 LEU A CA 1
ATOM 874 C C . LEU A 1 108 ? -16.638 -6.007 27.606 1.00 87.38 108 LEU A C 1
ATOM 876 O O . LEU A 1 108 ? -17.729 -5.551 27.929 1.00 87.38 108 LEU A O 1
ATOM 880 N N . GLN A 1 109 ? -16.501 -7.146 26.909 1.00 90.31 109 GLN A N 1
ATOM 881 C CA . GLN A 1 109 ? -17.615 -7.920 26.345 1.00 90.31 109 GLN A CA 1
ATOM 882 C C . GLN A 1 109 ? -18.505 -7.080 25.413 1.00 90.31 109 GLN A C 1
ATOM 884 O O . GLN A 1 109 ? -19.703 -7.319 25.283 1.00 90.31 109 GLN A O 1
ATOM 889 N N . ILE A 1 110 ? -17.911 -6.078 24.759 1.00 89.00 110 ILE A N 1
ATOM 890 C CA . ILE A 1 110 ? -18.593 -5.216 23.797 1.00 89.00 110 ILE A CA 1
ATOM 891 C C . ILE A 1 110 ? -18.378 -5.802 22.401 1.00 89.00 110 ILE A C 1
ATOM 893 O O . ILE A 1 110 ? -17.261 -5.827 21.883 1.00 89.00 110 ILE A O 1
ATOM 897 N N . GLU A 1 111 ? -19.460 -6.263 21.777 1.00 85.12 111 GLU A N 1
ATOM 898 C CA . GLU A 1 111 ? -19.422 -6.852 20.430 1.00 85.12 111 GLU A CA 1
ATOM 899 C C . GLU A 1 111 ? -19.151 -5.816 19.336 1.00 85.12 111 GLU A C 1
ATOM 901 O O . GLU A 1 111 ? -18.593 -6.145 18.294 1.00 85.12 111 GLU A O 1
ATOM 906 N N . ASN A 1 112 ? -19.495 -4.548 19.565 1.00 85.75 112 ASN A N 1
ATOM 907 C CA . ASN A 1 112 ? -19.244 -3.469 18.617 1.00 85.75 112 ASN A CA 1
ATOM 908 C C . ASN A 1 112 ? -18.849 -2.185 19.352 1.00 85.75 112 ASN A C 1
ATOM 910 O O . ASN A 1 112 ? -19.694 -1.494 19.911 1.00 85.75 112 ASN A O 1
ATOM 914 N N . ILE A 1 113 ? -17.568 -1.821 19.335 1.00 86.06 113 ILE A N 1
ATOM 915 C CA . ILE A 1 113 ? -17.088 -0.610 20.011 1.00 86.06 113 ILE A CA 1
ATOM 916 C C . ILE A 1 113 ? -17.710 0.667 19.428 1.00 86.06 113 ILE A C 1
ATOM 918 O O . ILE A 1 113 ? -17.860 1.666 20.133 1.00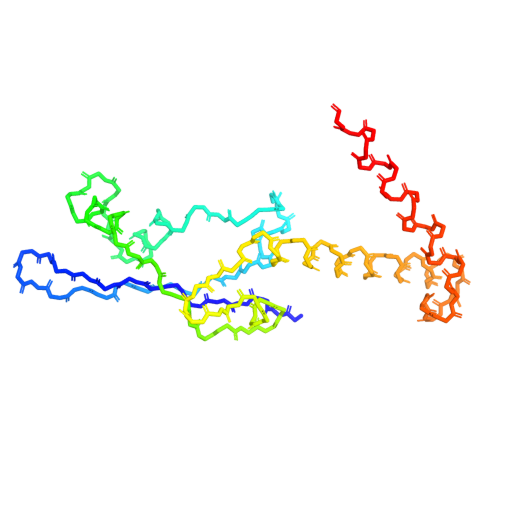 86.06 113 ILE A O 1
ATOM 922 N N . LYS A 1 114 ? -18.154 0.635 18.164 1.00 85.12 114 LYS A N 1
ATOM 923 C CA . LYS A 1 114 ? -18.777 1.785 17.496 1.00 85.12 114 LYS A CA 1
ATOM 924 C C . LYS A 1 114 ? -20.169 2.110 18.045 1.00 85.12 114 LYS A C 1
ATOM 926 O O . LYS A 1 114 ? -20.651 3.214 17.811 1.00 85.12 114 LYS A O 1
ATOM 931 N N . THR A 1 115 ? -20.802 1.213 18.812 1.00 88.25 115 THR A N 1
ATOM 932 C CA . THR A 1 115 ? -22.051 1.528 19.533 1.00 88.25 115 THR A CA 1
ATOM 933 C C . THR A 1 115 ? -21.809 2.330 20.814 1.00 88.25 115 THR A C 1
ATOM 935 O O . THR A 1 115 ? -22.759 2.871 21.374 1.00 88.25 115 THR A O 1
ATOM 938 N N . HIS A 1 116 ? -20.553 2.454 21.258 1.00 88.81 116 HIS A N 1
ATOM 939 C CA . HIS A 1 116 ? -20.145 3.214 22.441 1.00 88.81 116 HIS A CA 1
ATOM 940 C C . HIS A 1 116 ? -19.158 4.332 22.050 1.00 88.81 116 HIS A C 1
ATOM 942 O O . HIS A 1 116 ? -17.960 4.225 22.322 1.00 88.81 116 HIS A O 1
ATOM 948 N N . PRO A 1 117 ? -19.634 5.422 21.415 1.00 87.94 117 PRO A N 1
ATOM 949 C CA . PRO A 1 117 ? -18.771 6.455 20.838 1.00 87.94 117 PRO A CA 1
ATOM 950 C C . PRO A 1 117 ? -17.867 7.148 21.868 1.00 87.94 117 PRO A C 1
ATOM 952 O O . PRO A 1 117 ? -16.722 7.455 21.553 1.00 87.94 117 PRO A O 1
ATOM 955 N N . GLU A 1 118 ? -18.333 7.341 23.105 1.00 91.00 118 GLU A N 1
ATOM 956 C CA . GLU A 1 118 ? -17.525 7.936 24.182 1.00 91.00 118 GLU A CA 1
ATOM 957 C C . GLU A 1 118 ? -1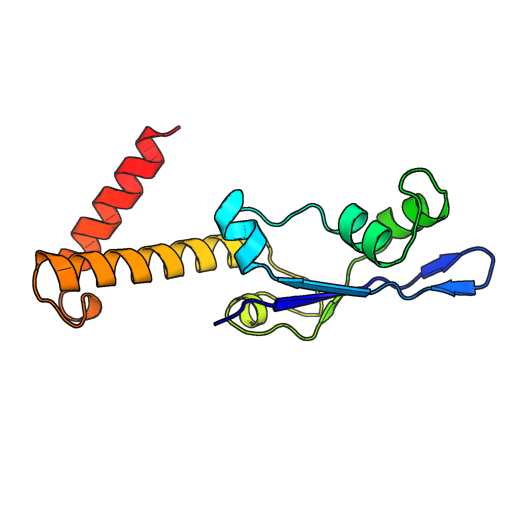6.323 7.058 24.553 1.00 91.00 118 GLU A C 1
ATOM 959 O O . GLU A 1 118 ? -15.203 7.549 24.701 1.00 91.00 118 GLU A O 1
ATOM 964 N N . LEU A 1 119 ? -16.539 5.742 24.647 1.00 88.19 119 LEU A N 1
ATOM 965 C CA . LEU A 1 119 ? -15.489 4.770 24.938 1.00 88.19 119 LEU A CA 1
ATOM 966 C C . LEU A 1 119 ? -14.499 4.675 23.775 1.00 88.19 119 LEU A C 1
ATOM 968 O O . LEU A 1 119 ? -13.288 4.737 23.993 1.00 88.19 119 LEU A O 1
ATOM 972 N N . TYR A 1 120 ? -15.014 4.578 22.547 1.00 88.56 120 TYR A N 1
ATOM 973 C CA . TYR A 1 120 ? -14.196 4.610 21.338 1.00 88.56 120 TYR A CA 1
ATOM 974 C C . TYR A 1 120 ? -13.296 5.853 21.324 1.00 88.56 120 TYR A C 1
ATOM 976 O O . TYR A 1 120 ? -12.081 5.745 21.164 1.00 88.56 120 TYR A O 1
ATOM 984 N N . GLN A 1 121 ? -13.872 7.032 21.574 1.00 88.75 121 GLN A N 1
ATOM 985 C CA . GLN A 1 121 ? -13.142 8.294 21.575 1.00 88.75 121 GLN A CA 1
ATOM 986 C C . GLN A 1 121 ? -12.095 8.359 22.695 1.00 88.75 121 GLN A C 1
ATOM 988 O O . GLN A 1 121 ? -10.990 8.851 22.458 1.00 88.75 121 GLN A O 1
ATOM 993 N N . ALA A 1 122 ? -12.396 7.843 23.889 1.00 89.69 122 ALA A N 1
ATOM 994 C CA . ALA A 1 122 ? -11.444 7.774 24.996 1.00 89.69 122 ALA A CA 1
ATOM 995 C C . ALA A 1 122 ? -10.237 6.882 24.663 1.00 89.69 122 ALA A C 1
ATOM 997 O O . ALA A 1 122 ? -9.090 7.308 24.825 1.00 89.69 122 ALA A O 1
ATOM 998 N N . MET A 1 123 ? -10.474 5.675 24.143 1.00 89.12 123 MET A N 1
ATOM 999 C CA . MET A 1 123 ? -9.401 4.747 23.771 1.00 89.12 123 MET A CA 1
ATOM 1000 C C . MET A 1 123 ? -8.574 5.276 22.596 1.00 89.12 123 MET A C 1
ATOM 1002 O O . MET A 1 123 ? -7.343 5.232 22.625 1.00 89.12 123 MET A O 1
ATOM 1006 N N . TYR A 1 124 ? -9.241 5.844 21.592 1.00 87.69 124 TYR A N 1
ATOM 1007 C CA . TYR A 1 124 ? -8.585 6.463 20.448 1.00 87.69 124 TYR A CA 1
ATOM 1008 C C . TYR A 1 124 ? -7.717 7.661 20.871 1.00 87.69 124 TYR A C 1
ATOM 1010 O O . TYR A 1 124 ? -6.569 7.788 20.442 1.00 87.69 124 TYR A O 1
ATOM 1018 N N . SER A 1 125 ? -8.208 8.500 21.789 1.00 87.19 125 SER A N 1
ATOM 1019 C CA . SER A 1 125 ? -7.440 9.624 22.347 1.00 87.19 125 SER A CA 1
ATOM 1020 C C . SER A 1 125 ? -6.213 9.151 23.134 1.00 87.19 125 SER A C 1
ATOM 1022 O O . SER A 1 125 ? -5.139 9.741 23.009 1.00 87.19 125 SER A O 1
ATOM 1024 N N . ALA A 1 126 ? -6.338 8.068 23.908 1.00 89.19 126 ALA A N 1
ATOM 1025 C CA . ALA A 1 126 ? -5.216 7.462 24.623 1.00 89.19 126 ALA A CA 1
ATOM 1026 C C . ALA A 1 126 ? -4.144 6.920 23.658 1.00 89.19 126 ALA A C 1
ATOM 1028 O O . ALA A 1 126 ? -2.952 7.156 23.865 1.00 89.19 126 ALA A O 1
ATOM 1029 N N . PHE A 1 127 ? -4.555 6.271 22.563 1.00 86.81 127 PHE A N 1
ATOM 1030 C CA . PHE A 1 127 ? -3.648 5.826 21.502 1.00 86.81 127 PHE A CA 1
ATOM 1031 C C . PHE A 1 127 ? -2.901 7.002 20.853 1.00 86.81 127 PHE A C 1
ATOM 1033 O O . PHE A 1 127 ? -1.670 6.987 20.761 1.00 86.81 127 PHE A O 1
ATOM 1040 N N . GLN A 1 128 ? -3.621 8.062 20.468 1.00 84.50 128 GLN A N 1
ATOM 1041 C CA . GLN A 1 128 ? -3.011 9.271 19.906 1.00 84.50 128 GLN A CA 1
ATOM 1042 C C . GLN A 1 128 ? -2.019 9.928 20.872 1.00 84.50 128 GLN A C 1
ATOM 1044 O O . GLN A 1 128 ? -0.969 10.421 20.451 1.00 84.50 128 GLN A O 1
ATOM 1049 N N . TYR A 1 129 ? -2.335 9.942 22.167 1.00 87.44 129 TYR A N 1
ATOM 1050 C CA . TYR A 1 129 ? -1.436 10.459 23.192 1.00 87.44 129 TYR A CA 1
ATOM 1051 C C . TYR A 1 129 ? -0.142 9.633 23.278 1.00 87.44 129 TYR A C 1
ATOM 1053 O O . TYR A 1 129 ? 0.947 10.206 23.313 1.00 87.44 129 TYR A O 1
ATOM 1061 N N . GLY A 1 130 ? -0.239 8.301 23.202 1.00 84.06 130 GLY A N 1
ATOM 1062 C CA . GLY A 1 130 ? 0.920 7.405 23.148 1.00 84.06 130 GLY A CA 1
ATOM 1063 C C . GLY A 1 130 ? 1.810 7.625 21.919 1.00 84.06 130 GLY A C 1
ATOM 1064 O O . GLY A 1 130 ? 3.035 7.625 22.040 1.00 84.06 130 GLY A O 1
ATOM 1065 N N . LEU A 1 131 ? 1.222 7.889 20.746 1.00 79.19 131 LEU A N 1
ATOM 1066 C CA . LEU A 1 131 ? 1.984 8.245 19.541 1.00 79.19 131 LEU A CA 1
ATOM 1067 C C . LEU A 1 131 ? 2.743 9.567 19.699 1.00 79.19 131 LEU A C 1
ATOM 1069 O O . LEU A 1 131 ? 3.893 9.668 19.277 1.00 79.19 131 LEU A O 1
ATOM 1073 N N . LYS A 1 132 ? 2.124 10.575 20.328 1.00 80.56 132 LYS A N 1
ATOM 1074 C CA . LYS A 1 132 ? 2.765 11.875 20.579 1.00 80.56 132 LYS A CA 1
ATOM 1075 C C . LYS A 1 132 ? 3.944 11.775 21.546 1.00 80.56 132 LYS A C 1
ATOM 1077 O O . LYS A 1 132 ? 4.901 12.516 21.369 1.00 80.56 132 LYS A O 1
ATOM 1082 N N . GLN A 1 133 ? 3.890 10.875 22.530 1.00 76.00 133 GLN A N 1
ATOM 1083 C CA . GLN A 1 133 ? 4.988 10.669 23.484 1.00 76.00 133 GLN A CA 1
ATOM 1084 C C . GLN A 1 133 ? 6.174 9.866 22.925 1.00 76.00 133 GLN A C 1
ATOM 1086 O O . GLN A 1 133 ? 7.230 9.834 23.547 1.00 76.00 133 GLN A O 1
ATOM 1091 N N . ARG A 1 134 ? 6.018 9.203 21.772 1.00 60.22 134 ARG A N 1
ATOM 1092 C CA . ARG A 1 134 ? 7.096 8.456 21.101 1.00 60.22 134 ARG A CA 1
ATOM 1093 C C . ARG A 1 134 ? 7.977 9.315 20.180 1.00 60.22 134 ARG A C 1
ATOM 1095 O O . ARG A 1 134 ? 8.911 8.770 19.595 1.00 60.22 134 ARG A O 1
ATOM 1102 N N . LYS A 1 135 ? 7.669 10.606 20.031 1.00 46.75 135 LYS A N 1
ATOM 1103 C CA . LYS A 1 135 ? 8.524 11.602 19.367 1.00 46.75 135 LYS A CA 1
ATOM 1104 C C . LYS A 1 135 ? 9.484 12.231 20.365 1.00 46.75 135 LYS A C 1
ATOM 1106 O O . LYS A 1 135 ? 10.630 12.484 19.945 1.00 46.75 135 LYS A O 1
#

Radius of gyration: 19.61 Å; chains: 1; bounding box: 45×21×57 Å

Sequence (135 aa):
MDNTVTVSAEFFFKGVKLTPSLVLDCDLYLTREAKLPPLYPLLARANNMDLYSYEYEILQAEQLHFSQAQGLIAKFVHEEVLDEQGFVEAWILQKVDEHLQEIATNHLQIENIKTHPELYQAMYSAFQYGLKQRK

Foldseek 3Di:
DWWKKKKWWWDDDPNDIDIQIDIDGQVVVCVPPLADDDVLVVSCVSVVHDCPDPVSVRSVVTDIFIDPTDDQQVVQQDPRDGPRVVSSVVVVVVVLLVVLCVCCCVPVVDNHCVVVVVSVVVSVVVVVVVVVVVD

Secondary structure (DSSP, 8-state):
---EEEEE--EEETTEEE--EEEEEHHHHHHHHSS---HHHHHHHHTT--TTSHHHHHHHHSPPEEEEEETTGGGSEETTEE-HHHHHHHHHHHHHHHHHHHHHHHHH--S-GGG-HHHHHHHHHHHHHHHHHT-